Protein AF-A0A800EAI6-F1 (afdb_monomer_lite)

Secondary structure (DSSP, 8-state):
--------------SSHHHHHHHHHHHTTS--------S---HHHHHHHHHGGG--SHHHHHHHHHHTTEEEEEEEEEEETTEEEEEEEEEE-

Sequence (93 aa):
MAITPDMDMKAEISDGEEGVLMRQKIKEKGLKISFDFGTQVPKEMKKLIVEARTLHSMTDAVNVLTKQGWEFSGSDIQTDENVTYYYYYMQRK

Foldseek 3Di:
DDDDDDPPPPPPQDPDPVSVVVVVVVVVPADQFADDPPDDQPPVCVVVRVVSRVDRDVVVNQVVVVVVQKDWDDWDWDDDDDDIDIGTDIDHD

Radius of gyration: 20.77 Å; chains: 1; bounding box: 69×34×41 Å

Structure (mmCIF, N/CA/C/O backbone):
data_AF-A0A800EAI6-F1
#
_entry.id   AF-A0A800EAI6-F1
#
loop_
_atom_site.group_PDB
_atom_site.id
_atom_site.type_symbol
_atom_site.label_atom_id
_atom_site.label_alt_id
_atom_site.label_comp_id
_atom_site.label_asym_id
_atom_site.label_entity_id
_atom_site.label_seq_id
_atom_site.pdbx_PDB_ins_code
_atom_site.Cartn_x
_atom_site.Cartn_y
_atom_site.Cartn_z
_atom_site.occupancy
_atom_site.B_iso_or_equiv
_atom_site.auth_seq_id
_atom_site.auth_comp_id
_atom_site.auth_asym_id
_atom_site.auth_atom_id
_atom_site.pdbx_PDB_model_num
ATOM 1 N N . MET A 1 1 ? 55.144 1.553 -26.678 1.00 40.59 1 MET A N 1
ATOM 2 C CA . MET A 1 1 ? 53.691 1.287 -26.657 1.00 40.59 1 MET A CA 1
ATOM 3 C C . MET A 1 1 ? 53.166 1.755 -25.318 1.00 40.59 1 MET A C 1
ATOM 5 O O . MET A 1 1 ? 53.461 1.118 -24.318 1.00 40.59 1 MET A O 1
ATOM 9 N N . ALA A 1 2 ? 52.503 2.907 -25.289 1.00 38.66 2 ALA A N 1
ATOM 10 C CA . ALA A 1 2 ? 51.800 3.397 -24.111 1.00 38.66 2 ALA A CA 1
ATOM 11 C C . ALA A 1 2 ? 50.304 3.189 -24.361 1.00 38.66 2 ALA A C 1
ATOM 13 O O . ALA A 1 2 ? 49.807 3.563 -25.421 1.00 38.66 2 ALA A O 1
ATOM 14 N N . ILE A 1 3 ? 49.639 2.533 -23.417 1.00 53.06 3 ILE A N 1
ATOM 15 C CA . ILE A 1 3 ? 48.191 2.341 -23.381 1.00 53.06 3 ILE A CA 1
ATOM 16 C C . ILE A 1 3 ? 47.642 3.510 -22.555 1.00 53.06 3 ILE A C 1
ATOM 18 O O . ILE A 1 3 ? 48.077 3.706 -21.421 1.00 53.06 3 ILE A O 1
ATOM 22 N N . THR A 1 4 ? 46.738 4.302 -23.124 1.00 49.16 4 THR A N 1
ATOM 23 C CA . THR A 1 4 ? 46.001 5.391 -22.457 1.00 49.16 4 THR A CA 1
ATOM 24 C C . THR A 1 4 ? 44.545 5.377 -22.960 1.00 49.16 4 THR A C 1
ATOM 26 O O . THR A 1 4 ? 44.287 4.819 -24.027 1.00 49.16 4 THR A O 1
ATOM 29 N N . PRO A 1 5 ? 43.573 5.893 -22.188 1.00 48.03 5 PRO A N 1
ATOM 30 C CA . PRO A 1 5 ? 42.826 5.116 -21.200 1.00 48.03 5 PRO A CA 1
ATOM 31 C C . PRO A 1 5 ? 41.347 4.964 -21.596 1.00 48.03 5 PRO A C 1
ATOM 33 O O . PRO A 1 5 ? 40.843 5.694 -22.449 1.00 48.03 5 PRO A O 1
ATOM 36 N N . ASP A 1 6 ? 40.670 4.027 -20.929 1.00 46.09 6 ASP A N 1
ATOM 37 C CA . ASP A 1 6 ? 39.219 3.833 -20.959 1.00 46.09 6 ASP A CA 1
ATOM 38 C C . ASP A 1 6 ? 38.455 5.161 -20.878 1.00 46.09 6 ASP A C 1
ATOM 40 O O . ASP A 1 6 ? 38.667 5.983 -19.982 1.00 46.09 6 ASP A O 1
ATOM 44 N N . MET A 1 7 ? 37.544 5.352 -21.833 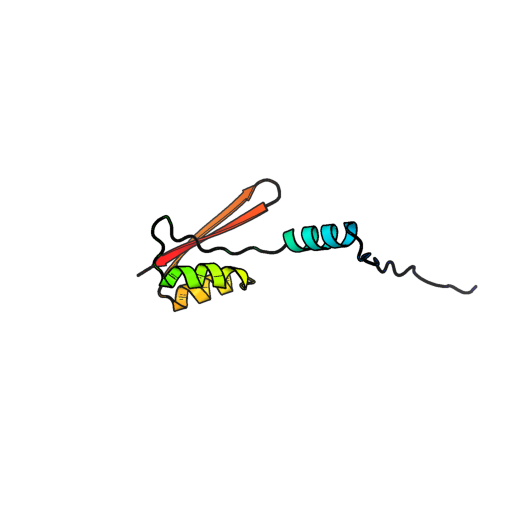1.00 44.78 7 MET A N 1
ATOM 45 C CA . MET A 1 7 ? 36.585 6.446 -21.818 1.00 44.78 7 MET A CA 1
ATOM 46 C C . MET A 1 7 ? 35.577 6.188 -20.696 1.00 44.78 7 MET A C 1
ATOM 48 O O . MET A 1 7 ? 34.593 5.473 -20.880 1.00 44.78 7 MET A O 1
ATOM 52 N N . ASP A 1 8 ? 35.826 6.793 -19.536 1.00 46.69 8 ASP A N 1
ATOM 53 C CA . ASP A 1 8 ? 34.830 7.006 -18.488 1.00 46.69 8 ASP A CA 1
ATOM 54 C C . ASP A 1 8 ? 33.645 7.778 -19.099 1.00 46.69 8 ASP A C 1
ATOM 56 O O . ASP A 1 8 ? 33.658 9.008 -19.198 1.00 46.69 8 ASP A O 1
ATOM 60 N N . MET A 1 9 ? 32.602 7.063 -19.534 1.00 46.06 9 MET A N 1
ATOM 61 C CA . MET A 1 9 ? 31.300 7.653 -19.853 1.00 46.06 9 MET A CA 1
ATOM 62 C C . MET A 1 9 ? 30.630 8.099 -18.551 1.00 46.06 9 MET A C 1
ATOM 64 O O . MET A 1 9 ? 29.659 7.507 -18.079 1.00 46.06 9 MET A O 1
ATOM 68 N N . LYS A 1 10 ? 31.139 9.176 -17.951 1.00 47.50 10 LYS A N 1
ATOM 69 C CA . LYS A 1 10 ? 30.349 9.966 -17.015 1.00 47.50 10 LYS A CA 1
ATOM 70 C C . LYS A 1 10 ? 29.284 10.675 -17.836 1.00 47.50 10 LYS A C 1
ATOM 72 O O . LYS A 1 10 ? 29.560 11.666 -18.500 1.00 47.50 10 LYS A O 1
ATOM 77 N N . ALA A 1 11 ? 28.075 10.122 -17.825 1.00 51.12 11 ALA A N 1
ATOM 78 C CA . ALA A 1 11 ? 26.900 10.803 -18.339 1.00 51.12 11 ALA A CA 1
ATOM 79 C C . ALA A 1 11 ? 26.700 12.092 -17.527 1.00 51.12 11 ALA A C 1
ATOM 81 O O . ALA A 1 11 ? 26.165 12.068 -16.417 1.00 51.12 11 ALA A O 1
ATOM 82 N N . GLU A 1 12 ? 27.185 13.213 -18.056 1.00 49.19 12 GLU A N 1
ATOM 83 C CA . GLU A 1 12 ? 26.872 14.541 -17.545 1.00 49.19 12 GLU A CA 1
ATOM 84 C C . GLU A 1 12 ? 25.388 14.805 -17.801 1.00 49.19 12 GLU A C 1
ATOM 86 O O . GLU A 1 12 ? 24.943 15.012 -18.930 1.00 49.19 12 GLU A O 1
ATOM 91 N N . ILE A 1 13 ? 24.590 14.744 -16.738 1.00 55.66 13 ILE A N 1
ATOM 92 C CA . ILE A 1 13 ? 23.179 15.107 -16.801 1.00 55.66 13 ILE A CA 1
ATOM 93 C C . ILE A 1 13 ? 23.127 16.636 -16.870 1.00 55.66 13 ILE A C 1
ATOM 95 O O . ILE A 1 13 ? 23.287 17.309 -15.856 1.00 55.66 13 ILE A O 1
ATOM 99 N N . SER A 1 14 ? 22.939 17.171 -18.078 1.00 57.91 14 SER A N 1
ATOM 100 C CA . SER A 1 14 ? 22.743 18.602 -18.341 1.00 57.91 14 SER A CA 1
ATOM 101 C C . SER A 1 14 ? 21.589 19.167 -17.507 1.00 57.91 14 SER A C 1
ATOM 103 O O . SER A 1 14 ? 20.516 18.576 -17.461 1.00 57.91 14 SER A O 1
ATOM 105 N N . ASP A 1 15 ? 21.765 20.334 -16.884 1.00 58.50 15 ASP A N 1
ATOM 106 C CA . ASP A 1 15 ? 20.721 21.003 -16.091 1.00 58.50 15 ASP A CA 1
ATOM 107 C C . ASP A 1 15 ? 19.639 21.720 -16.924 1.00 58.50 15 ASP A C 1
ATOM 109 O O . ASP A 1 15 ? 18.798 22.432 -16.374 1.00 58.50 15 ASP A O 1
ATOM 113 N N . GLY A 1 16 ? 19.618 21.502 -18.243 1.00 65.25 16 GLY A N 1
ATOM 114 C CA . GLY A 1 16 ? 18.549 21.965 -19.130 1.00 65.25 16 GLY A CA 1
ATOM 115 C C . GLY A 1 16 ? 17.217 21.223 -18.939 1.00 65.25 16 GLY A C 1
ATOM 116 O O . GLY A 1 16 ? 17.123 20.239 -18.200 1.00 65.25 16 GLY A O 1
ATOM 117 N N . GLU A 1 17 ? 16.173 21.669 -19.648 1.00 55.66 17 GLU A N 1
ATOM 118 C CA . GLU A 1 17 ? 14.828 21.057 -19.634 1.00 55.66 17 GLU A CA 1
ATOM 119 C C . GLU A 1 17 ? 14.871 19.535 -19.862 1.00 55.66 17 GLU A C 1
ATOM 121 O O . GLU A 1 17 ? 14.137 18.778 -19.227 1.00 55.66 17 GLU A O 1
ATOM 126 N N . GLU A 1 18 ? 15.803 19.072 -20.694 1.00 57.38 18 GLU A N 1
ATOM 127 C CA . GLU A 1 18 ? 16.018 17.660 -21.004 1.00 57.38 18 GLU A CA 1
ATOM 128 C C . GLU A 1 18 ? 16.536 16.851 -19.800 1.00 57.38 18 GLU A C 1
ATOM 130 O O . GLU A 1 18 ? 16.079 15.732 -19.559 1.00 57.38 18 GLU A O 1
ATOM 135 N N . GLY A 1 19 ? 17.411 17.424 -18.967 1.00 61.03 19 GLY A N 1
ATOM 136 C CA . GLY A 1 19 ? 17.850 16.787 -17.723 1.00 61.03 19 GLY A CA 1
ATOM 137 C C . GLY A 1 19 ? 16.809 16.848 -16.613 1.00 61.03 19 GLY A C 1
ATOM 138 O O . GLY A 1 19 ? 16.727 15.935 -15.791 1.00 61.03 19 GLY A O 1
ATOM 139 N N . VAL A 1 20 ? 15.953 17.875 -16.597 1.00 65.56 20 VAL A N 1
ATOM 140 C CA . VAL A 1 20 ? 14.771 17.914 -15.719 1.00 65.56 20 VAL A CA 1
ATOM 141 C C . VAL A 1 20 ? 13.781 16.809 -16.103 1.00 65.56 20 VAL A C 1
ATOM 143 O O . VAL A 1 20 ? 13.334 16.073 -15.221 1.00 65.56 20 VAL A O 1
ATOM 146 N N . LEU A 1 21 ? 13.516 16.623 -17.399 1.00 59.44 21 LEU A N 1
ATOM 147 C CA . LEU A 1 21 ? 12.665 15.551 -17.927 1.00 59.44 21 LEU A CA 1
ATOM 148 C C . LEU A 1 21 ? 13.265 14.161 -17.680 1.00 59.44 21 LEU A C 1
ATOM 150 O O . LEU A 1 21 ? 12.547 13.254 -17.267 1.00 59.44 21 LEU A O 1
ATOM 154 N N . MET A 1 22 ? 14.577 13.981 -17.863 1.00 56.62 22 MET A N 1
ATOM 155 C CA . MET A 1 22 ? 15.272 12.731 -17.524 1.00 56.62 22 MET A CA 1
ATOM 156 C C . MET A 1 22 ? 15.180 12.428 -16.025 1.00 56.62 22 MET A C 1
ATOM 158 O O . MET A 1 22 ? 14.846 11.308 -15.649 1.00 56.62 22 MET A O 1
ATOM 162 N N . ARG A 1 23 ? 15.392 13.418 -15.146 1.00 59.44 23 ARG A N 1
ATOM 163 C CA . ARG A 1 23 ? 15.224 13.252 -13.690 1.00 59.44 23 ARG A CA 1
ATOM 164 C C . ARG A 1 23 ? 13.775 12.953 -13.297 1.00 59.44 23 ARG A C 1
ATOM 166 O O . ARG A 1 23 ? 13.559 12.166 -12.378 1.00 59.44 23 ARG A O 1
ATOM 173 N N . GLN A 1 24 ? 12.788 13.533 -13.982 1.00 56.88 24 GLN A N 1
ATOM 174 C CA . GLN A 1 24 ? 11.370 13.194 -13.800 1.00 56.88 24 GLN A CA 1
ATOM 175 C C . GLN A 1 24 ? 11.065 11.759 -14.248 1.00 56.88 24 GLN A C 1
ATOM 177 O O . GLN A 1 24 ? 10.484 11.004 -13.475 1.00 56.88 24 GLN A O 1
ATOM 182 N N . LYS A 1 25 ? 11.547 11.338 -15.422 1.00 52.59 25 LYS A N 1
ATOM 183 C CA . LYS A 1 25 ? 11.393 9.961 -15.924 1.00 52.59 25 LYS A CA 1
ATOM 184 C C . LYS A 1 25 ? 12.122 8.925 -15.060 1.00 52.59 25 LYS A C 1
ATOM 186 O O . LYS A 1 25 ? 11.640 7.811 -14.888 1.00 52.59 25 LYS A O 1
ATOM 191 N N . ILE A 1 26 ? 13.272 9.277 -14.483 1.00 52.34 26 ILE A N 1
ATOM 192 C CA . ILE A 1 26 ? 13.987 8.430 -13.513 1.00 52.34 26 ILE A CA 1
ATOM 193 C C . ILE A 1 26 ? 13.214 8.366 -12.185 1.00 52.34 26 ILE A C 1
ATOM 195 O O . ILE A 1 26 ? 13.124 7.291 -11.596 1.00 52.34 26 ILE A O 1
ATOM 199 N N . LYS A 1 27 ? 12.591 9.470 -11.740 1.00 51.75 27 LYS A N 1
ATOM 200 C CA . LYS A 1 27 ? 11.673 9.471 -10.584 1.00 51.75 27 LYS A CA 1
ATOM 201 C C . LYS A 1 27 ? 10.448 8.574 -10.797 1.00 51.75 27 LYS A C 1
ATOM 203 O O . LYS A 1 27 ? 9.967 7.994 -9.829 1.00 51.75 27 LYS A O 1
ATOM 208 N N . GLU A 1 28 ? 9.963 8.435 -12.030 1.00 53.47 28 GLU A N 1
ATOM 209 C CA . GLU A 1 28 ? 8.800 7.597 -12.364 1.00 53.47 28 GLU A CA 1
ATOM 210 C C . GLU A 1 28 ? 9.077 6.084 -12.325 1.00 53.47 28 GLU A C 1
ATOM 212 O O . GLU A 1 28 ? 8.131 5.305 -12.276 1.00 53.47 28 GLU A O 1
ATOM 217 N N . LYS A 1 29 ? 10.343 5.642 -12.260 1.00 59.25 29 LYS A N 1
ATOM 218 C CA . LYS A 1 29 ? 10.700 4.215 -12.102 1.00 59.25 29 LYS A CA 1
ATOM 219 C C . LYS A 1 29 ? 10.728 3.725 -10.645 1.00 59.25 29 LYS A C 1
ATOM 221 O O . LYS A 1 29 ? 11.169 2.608 -10.383 1.00 59.25 29 LYS A O 1
ATOM 226 N N . GLY A 1 30 ? 10.312 4.555 -9.688 1.00 73.94 30 GLY A N 1
ATOM 227 C CA . GLY A 1 30 ? 10.304 4.213 -8.265 1.00 73.94 30 GLY A CA 1
ATOM 228 C C . GLY A 1 30 ? 9.049 3.454 -7.826 1.00 73.94 30 GLY A C 1
ATOM 229 O O . GLY A 1 30 ? 7.959 3.678 -8.348 1.00 73.94 30 GLY A O 1
ATOM 230 N N . LEU A 1 31 ? 9.190 2.592 -6.814 1.00 85.12 31 LEU A N 1
ATOM 231 C CA . LEU A 1 31 ? 8.052 1.999 -6.110 1.00 85.12 31 LEU A CA 1
ATOM 232 C C . LEU A 1 31 ? 7.157 3.114 -5.551 1.00 85.12 31 LEU A C 1
ATOM 234 O O . LEU A 1 31 ? 7.617 3.961 -4.784 1.00 85.12 31 LEU A O 1
ATOM 238 N N . LYS A 1 32 ? 5.871 3.090 -5.906 1.00 91.69 32 LYS A N 1
ATOM 239 C CA . LYS A 1 32 ? 4.853 3.988 -5.357 1.00 91.69 32 LYS A CA 1
ATOM 240 C C . LYS A 1 32 ? 3.892 3.189 -4.490 1.00 91.69 32 LYS A C 1
ATOM 242 O O . LYS A 1 32 ? 3.273 2.244 -4.964 1.00 91.69 32 LYS A O 1
ATOM 247 N N . ILE A 1 33 ? 3.745 3.610 -3.239 1.00 94.25 33 ILE A N 1
ATOM 248 C CA . ILE A 1 33 ? 2.838 2.990 -2.273 1.00 94.25 33 ILE A CA 1
ATOM 249 C C . ILE A 1 33 ? 1.671 3.942 -2.011 1.00 94.25 33 ILE A C 1
ATOM 251 O O . ILE A 1 33 ? 1.846 5.155 -1.869 1.00 94.25 33 ILE A O 1
ATOM 255 N N . SER A 1 34 ? 0.466 3.387 -1.949 1.00 94.62 34 SER A N 1
ATOM 256 C CA . SER A 1 34 ? -0.751 4.103 -1.573 1.00 94.62 34 SER A CA 1
ATOM 257 C C . SER A 1 34 ? -1.643 3.212 -0.726 1.00 94.62 34 SER A C 1
ATOM 259 O O . SER A 1 34 ? -1.739 2.015 -0.984 1.00 94.62 34 SER A O 1
ATOM 261 N N . PHE A 1 35 ? -2.332 3.811 0.241 1.00 94.12 35 PHE A N 1
ATOM 262 C CA . PHE A 1 35 ? -3.393 3.142 0.985 1.00 94.12 35 PHE A CA 1
ATOM 263 C C . PHE A 1 35 ? -4.750 3.502 0.396 1.00 94.12 35 PHE A C 1
ATOM 265 O O . PHE A 1 35 ? -5.047 4.685 0.209 1.00 94.12 35 PHE A O 1
ATOM 272 N N . ASP A 1 36 ? -5.561 2.481 0.144 1.00 91.69 36 ASP A N 1
ATOM 273 C CA . ASP A 1 36 ? -6.957 2.622 -0.244 1.00 91.69 36 ASP A CA 1
ATOM 274 C C . ASP A 1 36 ? -7.846 2.159 0.917 1.00 91.69 36 ASP A C 1
ATOM 276 O O . ASP A 1 36 ? -7.739 1.028 1.386 1.00 91.69 36 ASP A O 1
ATOM 280 N N . PHE A 1 37 ? -8.698 3.063 1.402 1.00 89.81 37 PHE A N 1
ATOM 281 C CA . PHE A 1 37 ? -9.659 2.809 2.480 1.00 89.81 37 PHE A CA 1
ATOM 282 C C . PHE A 1 37 ? -11.113 2.888 1.978 1.00 89.81 37 PHE A C 1
ATOM 284 O O . PHE A 1 37 ? -12.044 2.963 2.780 1.00 89.81 37 PHE A O 1
ATOM 291 N N . GLY A 1 38 ? -11.324 2.914 0.659 1.00 85.69 38 GLY A N 1
ATOM 292 C CA . GLY A 1 38 ? -12.633 3.091 0.045 1.00 85.69 38 GLY A CA 1
ATOM 293 C C . GLY A 1 38 ? -13.199 4.509 0.196 1.00 85.69 38 GLY A C 1
ATOM 294 O O . GLY A 1 38 ? -12.490 5.492 0.415 1.00 85.69 38 GLY A O 1
ATOM 295 N N . THR A 1 39 ? -14.520 4.632 0.053 1.00 80.81 39 THR A N 1
ATOM 296 C CA . THR A 1 39 ? -15.214 5.927 -0.075 1.00 80.81 39 THR A CA 1
ATOM 297 C C . THR A 1 39 ? -15.363 6.701 1.233 1.00 80.81 39 THR A C 1
ATOM 299 O O . THR A 1 39 ? -15.553 7.917 1.207 1.00 80.81 39 THR A O 1
ATOM 302 N N . GLN A 1 40 ? -15.292 6.034 2.385 1.00 77.00 40 GLN A N 1
ATOM 303 C CA . GLN A 1 40 ? -15.388 6.679 3.693 1.00 77.00 40 GLN A CA 1
ATOM 304 C C . GLN A 1 40 ? -14.044 6.583 4.401 1.00 77.00 40 GLN A C 1
ATOM 306 O O . GLN A 1 40 ? -13.743 5.585 5.041 1.00 77.00 40 GLN A O 1
ATOM 311 N N . VAL A 1 41 ? -13.243 7.646 4.288 1.00 77.81 41 VAL A N 1
ATOM 312 C CA . VAL A 1 41 ? -11.925 7.733 4.925 1.00 77.81 41 VAL A CA 1
ATOM 313 C C . VAL A 1 41 ? -12.030 8.565 6.209 1.00 77.81 41 VAL A C 1
ATOM 315 O O . VAL A 1 41 ? -12.157 9.797 6.130 1.00 77.81 41 VAL A O 1
ATOM 318 N N . PRO A 1 42 ? -11.953 7.944 7.402 1.00 79.81 42 PRO A N 1
ATOM 319 C CA . PRO A 1 42 ? -11.874 8.665 8.666 1.00 79.81 42 PRO A CA 1
ATOM 320 C C . PRO A 1 42 ? -10.716 9.672 8.672 1.00 79.81 42 PRO A C 1
ATOM 322 O O . PRO A 1 42 ? -9.677 9.454 8.047 1.00 79.81 42 PRO A O 1
ATOM 325 N N . LYS A 1 43 ? -10.852 10.783 9.411 1.00 83.12 43 LYS A N 1
ATOM 326 C CA . LYS A 1 43 ? -9.801 11.824 9.485 1.00 83.12 43 LYS A CA 1
ATOM 327 C C . LYS A 1 43 ? -8.437 11.265 9.911 1.00 83.12 43 LYS A C 1
ATOM 329 O O . LYS A 1 43 ? -7.415 11.732 9.419 1.00 83.12 43 LYS A O 1
ATOM 334 N N . GLU A 1 44 ? -8.433 10.270 10.792 1.00 81.56 44 GLU A N 1
ATOM 335 C CA . GLU A 1 44 ? -7.248 9.520 11.228 1.00 81.56 44 GLU A CA 1
ATOM 336 C C . GLU A 1 44 ? -6.512 8.837 10.064 1.00 81.56 44 GLU A C 1
ATOM 338 O O . GLU A 1 44 ? -5.292 8.947 9.963 1.00 81.56 44 GLU A O 1
ATOM 343 N N . MET A 1 45 ? -7.246 8.244 9.120 1.00 85.50 45 MET A N 1
ATOM 344 C CA . MET A 1 45 ? -6.678 7.522 7.978 1.00 85.50 45 MET A CA 1
ATOM 345 C C . MET A 1 45 ? -6.094 8.466 6.917 1.00 85.50 45 MET A C 1
ATOM 347 O O . MET A 1 45 ? -5.184 8.089 6.181 1.00 85.50 45 MET A O 1
ATOM 351 N N . LYS A 1 46 ? -6.530 9.735 6.875 1.00 88.50 46 LYS A N 1
ATOM 352 C CA . LYS A 1 46 ? -5.943 10.736 5.964 1.00 88.50 46 LYS A CA 1
ATOM 353 C C . LYS A 1 46 ? -4.452 10.960 6.220 1.00 88.50 46 LYS A C 1
ATOM 355 O O . LYS A 1 46 ? -3.722 11.245 5.276 1.00 88.50 46 LYS A O 1
ATOM 360 N N . LYS A 1 47 ? -3.996 10.827 7.472 1.00 90.75 47 LYS A N 1
ATOM 361 C CA . LYS A 1 47 ? -2.569 10.944 7.809 1.00 90.75 47 LYS A CA 1
ATOM 362 C C . LYS A 1 47 ? -1.760 9.803 7.194 1.00 90.75 47 LYS A C 1
ATOM 364 O O . LYS A 1 47 ? -0.714 10.066 6.612 1.00 90.75 47 LYS A O 1
ATOM 369 N N . LEU A 1 48 ? -2.298 8.584 7.224 1.00 91.62 48 LEU A N 1
ATOM 370 C CA . LEU A 1 48 ? -1.661 7.406 6.632 1.00 91.62 48 LEU A CA 1
ATOM 371 C C . LEU A 1 48 ? -1.528 7.541 5.112 1.00 91.62 48 LEU A C 1
ATOM 373 O O . LEU A 1 48 ? -0.495 7.190 4.556 1.00 91.62 48 LEU A O 1
ATOM 377 N N . ILE A 1 49 ? -2.528 8.116 4.432 1.00 91.06 49 ILE A N 1
ATOM 378 C CA . ILE A 1 49 ? -2.451 8.382 2.982 1.00 91.06 49 ILE A CA 1
ATOM 379 C C . ILE A 1 49 ? -1.274 9.312 2.645 1.00 91.06 49 ILE A C 1
ATOM 381 O O . ILE A 1 49 ? -0.621 9.147 1.615 1.00 91.06 49 ILE A O 1
ATOM 385 N N . VAL A 1 50 ? -1.000 10.302 3.498 1.00 91.12 50 VAL A N 1
ATOM 386 C CA . VAL A 1 50 ? 0.147 11.202 3.315 1.00 91.12 50 VAL A CA 1
ATOM 387 C C . VAL A 1 50 ? 1.458 10.477 3.623 1.00 91.12 50 VAL A C 1
A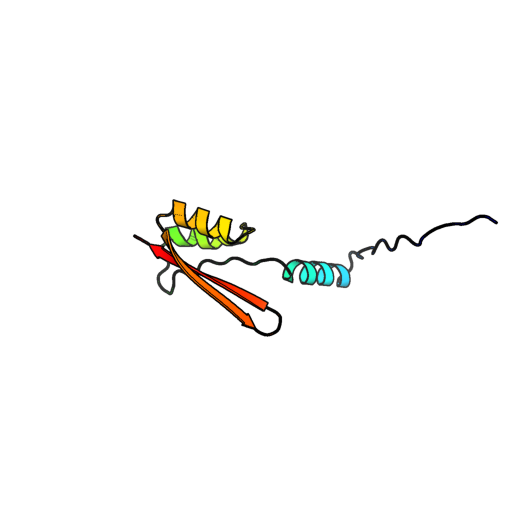TOM 389 O O . VAL A 1 50 ? 2.402 10.594 2.843 1.00 91.12 50 VAL A O 1
ATOM 392 N N . GLU A 1 51 ? 1.498 9.700 4.707 1.00 92.19 51 GLU A N 1
ATOM 393 C CA . GLU A 1 51 ? 2.658 8.901 5.132 1.00 92.19 51 GLU A CA 1
ATOM 394 C C . GLU A 1 51 ? 3.060 7.839 4.099 1.00 92.19 51 GLU A C 1
ATOM 396 O O . GLU A 1 51 ? 4.245 7.588 3.910 1.00 92.19 51 GLU A O 1
ATOM 401 N N . ALA A 1 52 ? 2.112 7.286 3.336 1.00 92.25 52 ALA A N 1
ATOM 402 C CA . ALA A 1 52 ? 2.394 6.301 2.287 1.00 92.25 52 ALA A CA 1
ATOM 403 C C . ALA A 1 52 ? 3.452 6.774 1.269 1.00 92.25 52 ALA A C 1
ATOM 405 O O . ALA A 1 52 ? 4.208 5.968 0.730 1.00 92.25 52 ALA A O 1
ATOM 406 N N . ARG A 1 53 ? 3.553 8.092 1.041 1.00 90.06 53 ARG A N 1
ATOM 407 C CA . ARG A 1 53 ? 4.507 8.700 0.097 1.00 90.06 53 ARG A CA 1
ATOM 408 C C . ARG A 1 53 ? 5.965 8.606 0.546 1.00 90.06 53 ARG A C 1
ATOM 410 O O . ARG A 1 53 ? 6.848 8.826 -0.276 1.00 90.06 53 ARG A O 1
ATOM 417 N N . THR A 1 54 ? 6.216 8.341 1.827 1.00 91.44 54 THR A N 1
ATOM 418 C CA . THR A 1 54 ? 7.567 8.219 2.393 1.00 91.44 54 THR A CA 1
ATOM 419 C C . THR A 1 54 ? 7.993 6.768 2.588 1.00 91.44 54 THR A C 1
ATOM 421 O O . THR A 1 54 ? 9.060 6.520 3.138 1.00 91.44 54 THR A O 1
ATOM 424 N N . LEU A 1 55 ? 7.160 5.805 2.192 1.00 93.00 55 LEU A N 1
ATOM 425 C CA . LEU A 1 55 ? 7.448 4.384 2.352 1.00 93.00 55 LEU A CA 1
ATOM 426 C C . LEU A 1 55 ? 8.247 3.855 1.161 1.00 93.00 55 LEU A C 1
ATOM 428 O O . LEU A 1 55 ? 8.053 4.286 0.024 1.00 93.00 55 LEU A O 1
ATOM 432 N N . HIS A 1 56 ? 9.130 2.895 1.432 1.00 90.25 56 HIS A N 1
ATOM 433 C CA . HIS A 1 56 ? 10.067 2.361 0.441 1.00 90.25 56 HIS A CA 1
ATOM 434 C C . HIS A 1 56 ? 9.894 0.861 0.182 1.00 90.25 56 HIS A C 1
ATOM 436 O O . HIS A 1 56 ? 10.540 0.321 -0.714 1.00 90.25 56 HIS A O 1
ATOM 442 N N . SER A 1 57 ? 9.013 0.185 0.923 1.00 91.44 57 SER A N 1
ATOM 443 C CA . SER A 1 57 ? 8.692 -1.227 0.721 1.00 91.44 57 SER A CA 1
ATOM 444 C C . SER A 1 57 ? 7.265 -1.569 1.163 1.00 91.44 57 SER A C 1
ATOM 446 O O . SER A 1 57 ? 6.682 -0.898 2.018 1.00 91.44 57 SER A O 1
ATOM 448 N N . MET A 1 58 ? 6.707 -2.657 0.620 1.00 92.38 58 MET A N 1
ATOM 449 C CA . MET A 1 58 ? 5.407 -3.179 1.071 1.00 92.38 58 MET A CA 1
ATOM 450 C C . MET A 1 58 ? 5.449 -3.629 2.537 1.00 92.38 58 MET A C 1
ATOM 452 O O . MET A 1 58 ? 4.464 -3.479 3.254 1.00 92.38 58 MET A O 1
ATOM 456 N N . THR A 1 59 ? 6.598 -4.110 3.016 1.00 93.69 59 THR A N 1
ATOM 457 C CA . THR A 1 59 ? 6.793 -4.464 4.427 1.00 93.69 59 THR A CA 1
ATOM 458 C C . THR A 1 59 ? 6.651 -3.247 5.340 1.00 93.69 59 THR A C 1
ATOM 460 O O . THR A 1 59 ? 5.988 -3.339 6.372 1.00 93.69 59 THR A O 1
ATOM 463 N N . ASP A 1 60 ? 7.201 -2.089 4.955 1.00 94.50 60 ASP A N 1
ATOM 464 C CA . ASP A 1 60 ? 7.022 -0.844 5.718 1.00 94.50 60 ASP A CA 1
ATOM 465 C C . ASP A 1 60 ? 5.543 -0.460 5.796 1.00 94.50 60 ASP A C 1
ATOM 467 O O . ASP A 1 60 ? 5.038 -0.118 6.865 1.00 94.50 60 ASP A O 1
ATOM 471 N N . ALA A 1 61 ? 4.835 -0.589 4.674 1.00 95.25 61 ALA A N 1
ATOM 472 C CA . ALA A 1 61 ? 3.409 -0.311 4.572 1.00 95.25 61 ALA A CA 1
ATOM 473 C C . ALA A 1 61 ? 2.573 -1.207 5.500 1.00 95.25 61 ALA A C 1
ATOM 475 O O . ALA A 1 61 ? 1.755 -0.706 6.276 1.00 95.25 61 ALA A O 1
ATOM 476 N N . VAL A 1 62 ? 2.834 -2.518 5.496 1.00 95.38 62 VAL A N 1
ATOM 477 C CA . VAL A 1 62 ? 2.186 -3.480 6.402 1.00 95.38 62 VAL A CA 1
ATOM 478 C C . VAL A 1 62 ? 2.499 -3.158 7.860 1.00 95.38 62 VAL A C 1
ATOM 480 O O . VAL A 1 62 ? 1.592 -3.148 8.692 1.00 95.38 62 VAL A O 1
ATOM 483 N N . ASN A 1 63 ? 3.754 -2.846 8.185 1.00 95.56 63 ASN A N 1
ATOM 484 C CA . ASN A 1 63 ? 4.165 -2.515 9.549 1.00 95.56 63 ASN A CA 1
ATOM 485 C C . ASN A 1 63 ? 3.471 -1.250 10.073 1.00 95.56 63 ASN A C 1
ATOM 487 O O . ASN A 1 63 ? 3.040 -1.218 11.228 1.00 95.56 63 ASN A O 1
ATOM 491 N N . VAL A 1 64 ? 3.345 -0.214 9.238 1.00 95.19 64 VAL A N 1
ATOM 492 C CA . VAL A 1 64 ? 2.616 1.018 9.575 1.00 95.19 64 VAL A CA 1
ATOM 493 C C . VAL A 1 64 ? 1.146 0.709 9.851 1.00 95.19 64 VAL A C 1
ATOM 495 O O . VAL A 1 64 ? 0.634 1.091 10.902 1.00 95.19 64 VAL A O 1
ATOM 498 N N . LEU A 1 65 ? 0.478 -0.030 8.963 1.00 94.19 65 LEU A N 1
ATOM 499 C 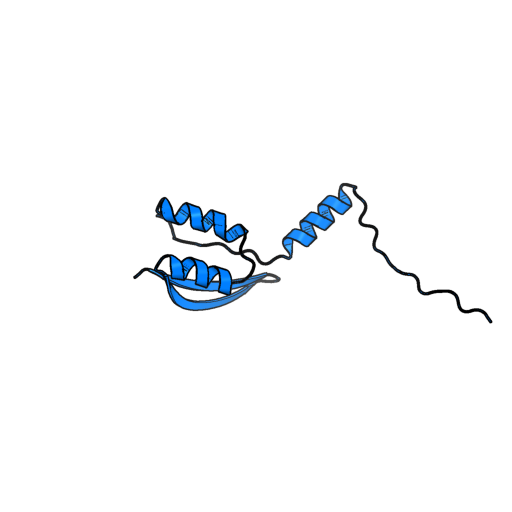CA . LEU A 1 65 ? -0.935 -0.383 9.125 1.00 94.19 65 LEU A CA 1
ATOM 500 C C . LEU A 1 65 ? -1.179 -1.295 10.338 1.00 94.19 65 LEU A C 1
ATOM 502 O O . LEU A 1 65 ? -2.144 -1.091 11.075 1.00 94.19 65 LEU A O 1
ATOM 506 N N . THR A 1 66 ? -0.270 -2.231 10.614 1.00 94.94 66 THR A N 1
ATOM 507 C CA . THR A 1 66 ? -0.359 -3.134 11.774 1.00 94.94 66 THR A CA 1
ATOM 508 C C . THR A 1 66 ? -0.338 -2.366 13.093 1.00 94.94 66 THR A C 1
ATOM 510 O O . THR A 1 66 ? -1.150 -2.621 13.980 1.00 94.94 66 THR A O 1
ATOM 513 N N . LYS A 1 67 ? 0.513 -1.336 13.207 1.00 93.62 67 LYS A N 1
ATOM 514 C CA . LYS A 1 67 ? 0.531 -0.436 14.377 1.00 93.62 67 LYS A CA 1
ATOM 515 C C . LYS A 1 67 ? -0.779 0.340 14.562 1.00 93.62 67 LYS A C 1
ATOM 517 O O . LYS A 1 67 ? -1.037 0.831 15.655 1.00 93.62 67 LYS A O 1
ATOM 522 N N . GLN A 1 68 ? -1.592 0.453 13.512 1.00 91.06 68 GLN A N 1
ATOM 523 C CA . GLN A 1 68 ? -2.895 1.125 13.510 1.00 91.06 68 GLN A CA 1
ATOM 524 C C . GLN A 1 68 ? -4.077 0.145 13.651 1.00 91.06 68 GLN A C 1
ATOM 526 O O . GLN A 1 68 ? -5.229 0.544 13.472 1.00 91.06 68 GLN A O 1
ATOM 531 N N . GLY A 1 69 ? -3.810 -1.125 13.982 1.00 93.12 69 GLY A N 1
ATOM 532 C CA . GLY A 1 69 ? -4.839 -2.137 14.243 1.00 93.12 69 GLY A CA 1
ATOM 533 C C . GLY A 1 69 ? -5.386 -2.837 12.997 1.00 93.12 69 GLY A C 1
ATOM 534 O O . GLY A 1 69 ? -6.459 -3.438 13.060 1.00 93.12 69 GLY A O 1
ATOM 535 N N . TRP A 1 70 ? -4.679 -2.752 11.870 1.00 94.06 70 TRP A N 1
ATOM 536 C CA . TRP A 1 70 ? -4.991 -3.532 10.676 1.00 94.06 70 TRP A CA 1
ATOM 537 C C . TRP A 1 70 ? -4.220 -4.850 10.668 1.00 94.06 70 TRP A C 1
ATOM 539 O O . TRP A 1 70 ? -3.085 -4.924 11.123 1.00 94.06 70 TRP A O 1
ATOM 549 N N . GLU A 1 71 ? -4.810 -5.881 10.088 1.00 95.94 71 GLU A N 1
ATOM 550 C CA . GLU A 1 71 ? -4.224 -7.208 9.962 1.00 95.94 71 GLU A CA 1
ATOM 551 C C . GLU A 1 71 ? -4.192 -7.632 8.504 1.00 95.94 71 GLU A C 1
ATOM 553 O O . GLU A 1 71 ? -5.132 -7.380 7.752 1.00 95.94 71 GLU A O 1
ATOM 558 N N . PHE A 1 72 ? -3.108 -8.288 8.107 1.00 95.38 72 PHE A N 1
ATOM 559 C CA . PHE A 1 72 ? -2.969 -8.823 6.761 1.00 95.38 72 PHE A CA 1
ATOM 560 C C . PHE A 1 72 ? -3.978 -9.949 6.520 1.00 95.38 72 PHE A C 1
ATOM 562 O O . PHE A 1 72 ? -4.046 -10.899 7.300 1.00 95.38 72 PHE A O 1
ATOM 569 N N . SER A 1 73 ? -4.751 -9.840 5.439 1.00 95.94 73 SER A N 1
ATOM 570 C CA . SER A 1 73 ? -5.757 -10.832 5.045 1.00 95.94 73 SER A CA 1
ATOM 571 C C . SER A 1 73 ? -5.393 -11.587 3.768 1.00 95.94 73 SER A C 1
ATOM 573 O O . SER A 1 73 ? -5.867 -12.704 3.570 1.00 95.94 73 SER A O 1
ATOM 575 N N . GLY A 1 74 ? -4.534 -11.025 2.917 1.00 96.38 74 GLY A N 1
ATOM 576 C CA . GLY A 1 74 ? -4.081 -11.685 1.698 1.00 96.38 74 GLY A CA 1
ATOM 577 C C . GLY A 1 74 ? -3.375 -10.736 0.741 1.00 96.38 74 GLY A C 1
ATOM 578 O O . GLY A 1 74 ? -3.236 -9.544 1.006 1.00 96.38 74 GLY A O 1
ATOM 579 N N . SER A 1 75 ? -2.938 -11.264 -0.395 1.00 96.62 75 SER A N 1
ATOM 580 C CA . SER A 1 75 ? -2.236 -10.483 -1.409 1.00 96.62 75 S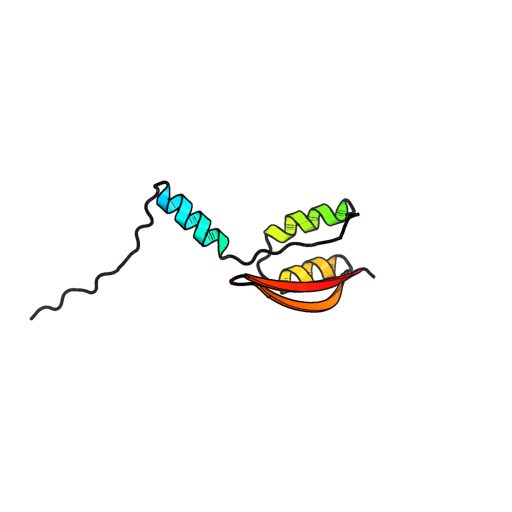ER A CA 1
ATOM 581 C C . SER A 1 75 ? -2.524 -10.991 -2.809 1.00 96.62 75 SER A C 1
ATOM 583 O O . SER A 1 75 ? -2.780 -12.181 -2.985 1.00 96.62 75 SER A O 1
ATOM 585 N N . ASP A 1 76 ? -2.396 -10.101 -3.785 1.00 96.75 76 ASP A N 1
ATOM 586 C CA . ASP A 1 76 ? -2.439 -10.434 -5.204 1.00 96.75 76 ASP A CA 1
ATOM 587 C C . ASP A 1 76 ? -1.380 -9.638 -5.978 1.00 96.75 76 ASP A C 1
ATOM 589 O O . ASP A 1 76 ? -0.893 -8.600 -5.513 1.00 96.75 76 ASP A O 1
ATOM 593 N N . ILE A 1 77 ? -0.996 -10.140 -7.148 1.00 95.75 77 ILE A N 1
ATOM 594 C CA . ILE A 1 77 ? -0.032 -9.498 -8.039 1.00 95.75 77 ILE A CA 1
ATOM 595 C C . ILE A 1 77 ? -0.637 -9.440 -9.433 1.00 95.75 77 ILE A C 1
ATOM 597 O O . ILE A 1 77 ? -0.894 -10.467 -10.057 1.00 95.75 77 ILE A O 1
ATOM 601 N N . GLN A 1 78 ? -0.795 -8.223 -9.941 1.00 95.94 78 GLN A N 1
ATOM 602 C CA . GLN A 1 78 ? -1.255 -7.981 -11.298 1.00 95.94 78 GLN A CA 1
ATOM 603 C C . GLN A 1 78 ? -0.147 -7.298 -12.089 1.00 95.94 78 GLN A C 1
ATOM 605 O O . GLN A 1 78 ? 0.402 -6.288 -11.657 1.00 95.94 78 GLN A O 1
ATOM 610 N N . THR A 1 79 ? 0.163 -7.819 -13.269 1.00 93.62 79 THR A N 1
ATOM 611 C CA . THR A 1 79 ? 1.079 -7.166 -14.206 1.00 93.62 79 THR A CA 1
ATOM 612 C C . THR A 1 79 ? 0.286 -6.692 -15.411 1.00 93.62 79 THR A C 1
ATOM 614 O O . THR A 1 79 ? -0.425 -7.487 -16.023 1.00 93.62 79 THR A O 1
ATOM 617 N N . ASP A 1 80 ? 0.410 -5.408 -15.734 1.00 91.00 80 ASP A N 1
ATOM 618 C CA . ASP A 1 80 ? -0.168 -4.803 -16.930 1.00 91.00 80 ASP A CA 1
ATOM 619 C C . ASP A 1 80 ? 0.922 -4.067 -17.709 1.00 91.00 80 ASP A C 1
ATOM 621 O O . ASP A 1 80 ? 1.587 -3.182 -17.168 1.00 91.00 80 ASP A O 1
ATOM 625 N N . GLU A 1 81 ? 1.126 -4.476 -18.960 1.00 87.81 81 GLU A N 1
ATOM 626 C CA . GLU A 1 81 ? 2.198 -4.035 -19.857 1.00 87.81 81 GLU A CA 1
ATOM 627 C C . GLU A 1 81 ? 3.582 -3.961 -19.176 1.00 87.81 81 GLU A C 1
ATOM 629 O O . GLU A 1 81 ? 4.328 -4.938 -19.159 1.00 87.81 81 GLU A O 1
ATOM 634 N N . ASN A 1 82 ? 3.920 -2.799 -18.608 1.00 86.12 82 ASN A N 1
ATOM 635 C CA . ASN A 1 82 ? 5.208 -2.480 -17.989 1.00 86.12 82 ASN A CA 1
ATOM 636 C C . ASN A 1 82 ? 5.107 -2.125 -16.493 1.00 86.12 82 ASN A C 1
ATOM 638 O O . ASN A 1 82 ? 6.091 -1.673 -15.902 1.00 86.12 82 ASN A O 1
ATOM 642 N N . VAL A 1 83 ? 3.935 -2.289 -15.877 1.00 87.56 83 VAL A N 1
ATOM 643 C CA . VAL A 1 83 ? 3.679 -1.969 -14.470 1.00 87.56 83 VAL A CA 1
ATOM 644 C C . VAL A 1 83 ? 3.235 -3.227 -13.731 1.00 87.56 83 VAL A C 1
ATOM 646 O O . VAL A 1 83 ? 2.291 -3.904 -14.130 1.00 87.56 83 VAL A O 1
ATOM 649 N N . THR A 1 84 ? 3.899 -3.522 -12.614 1.00 91.44 84 THR A N 1
ATOM 650 C CA . THR A 1 84 ? 3.472 -4.575 -11.687 1.00 91.44 84 THR A CA 1
ATOM 651 C C . THR A 1 84 ? 2.852 -3.942 -10.452 1.00 91.44 84 THR A C 1
ATOM 653 O O . THR A 1 84 ? 3.505 -3.189 -9.726 1.00 91.44 84 THR A O 1
ATOM 656 N N . TYR A 1 85 ? 1.593 -4.274 -10.207 1.00 93.25 85 TYR A N 1
ATOM 657 C CA . TYR A 1 85 ? 0.826 -3.889 -9.037 1.00 93.25 85 TYR A CA 1
ATOM 658 C C . TYR A 1 85 ? 0.901 -5.000 -7.993 1.00 93.25 85 TYR A C 1
ATOM 660 O O . TYR A 1 85 ? 0.567 -6.151 -8.268 1.00 93.25 85 TYR A O 1
ATOM 668 N N . TYR A 1 86 ? 1.322 -4.639 -6.784 1.00 94.50 86 TYR A N 1
ATOM 669 C CA . TYR A 1 86 ? 1.317 -5.525 -5.624 1.00 94.50 86 TYR A CA 1
ATOM 670 C C . TYR A 1 86 ? 0.179 -5.098 -4.699 1.00 94.50 86 TYR A C 1
ATOM 672 O O . T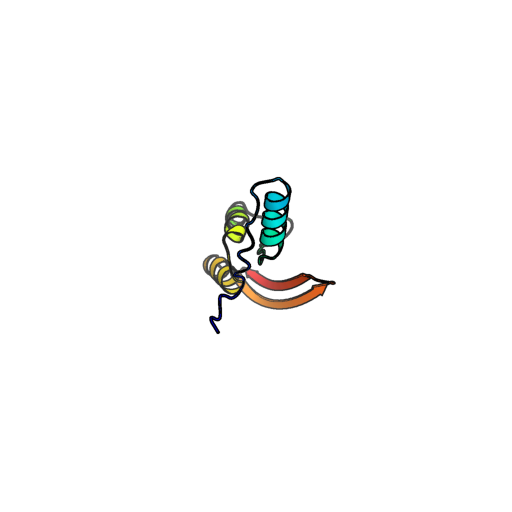YR A 1 86 ? 0.249 -4.039 -4.072 1.00 94.50 86 TYR A O 1
ATOM 680 N N . TYR A 1 87 ? -0.868 -5.913 -4.612 1.00 95.94 87 TYR A N 1
ATOM 681 C CA . TYR A 1 87 ? -2.020 -5.662 -3.754 1.00 95.94 87 TYR A CA 1
ATOM 682 C C . TYR A 1 87 ? -1.861 -6.407 -2.440 1.00 95.94 87 TYR A C 1
ATOM 684 O O . TYR A 1 87 ? -1.653 -7.617 -2.425 1.00 95.94 87 TYR A O 1
ATOM 692 N N . TYR A 1 88 ? -1.932 -5.680 -1.327 1.00 96.50 88 TYR A N 1
ATOM 693 C CA . TYR A 1 88 ? -1.918 -6.248 0.019 1.00 96.50 88 TYR A CA 1
ATOM 694 C C . TYR A 1 88 ? -3.243 -5.884 0.671 1.00 96.50 88 TYR A C 1
ATOM 696 O O . TYR A 1 88 ? -3.512 -4.716 0.956 1.00 96.50 88 TYR A O 1
ATOM 704 N N . TYR A 1 89 ? -4.078 -6.891 0.874 1.00 96.12 89 TYR A N 1
ATOM 705 C CA . TYR A 1 89 ? -5.367 -6.740 1.516 1.00 96.12 89 TYR A CA 1
ATOM 706 C C . TYR A 1 89 ? -5.167 -6.765 3.027 1.00 96.12 89 TYR A C 1
ATOM 708 O O . TYR A 1 89 ? -4.514 -7.650 3.586 1.00 96.12 89 TYR A O 1
ATOM 716 N N . MET A 1 90 ? -5.716 -5.745 3.678 1.00 94.88 90 MET A N 1
ATOM 717 C CA . MET A 1 90 ? -5.640 -5.553 5.116 1.00 94.88 90 MET A CA 1
ATOM 718 C C . MET A 1 90 ? -7.059 -5.364 5.649 1.00 94.88 90 MET A C 1
ATOM 720 O O . MET A 1 90 ? -7.863 -4.656 5.043 1.00 94.88 90 MET A O 1
ATOM 724 N N . GLN A 1 91 ? -7.364 -5.963 6.793 1.00 93.50 91 GLN A N 1
ATOM 725 C CA . GLN A 1 91 ? -8.648 -5.837 7.480 1.00 93.50 91 GLN A CA 1
ATOM 726 C C . GLN A 1 91 ? -8.448 -5.212 8.859 1.00 93.50 91 GLN A C 1
ATOM 728 O O . GLN A 1 91 ? -7.480 -5.525 9.546 1.00 93.50 91 GLN A O 1
ATOM 733 N N . ARG A 1 92 ? -9.339 -4.313 9.274 1.00 88.31 9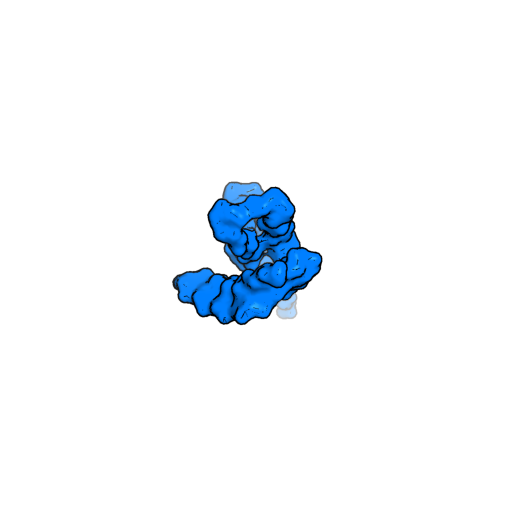2 ARG A N 1
ATOM 734 C CA . ARG A 1 92 ? -9.304 -3.740 10.625 1.00 88.31 92 ARG A CA 1
ATOM 735 C C . ARG A 1 92 ? -10.116 -4.637 11.554 1.00 88.31 92 ARG A C 1
ATOM 737 O O . ARG A 1 92 ? -11.227 -5.021 11.189 1.00 88.31 92 ARG A O 1
ATOM 744 N N . LYS A 1 93 ? -9.541 -4.981 12.706 1.00 75.62 93 LYS A N 1
ATOM 745 C CA . LYS A 1 93 ? -10.256 -5.680 13.782 1.00 75.62 93 LYS A CA 1
ATOM 746 C C . LYS A 1 93 ? -11.365 -4.823 14.385 1.00 75.62 93 LYS A C 1
ATOM 748 O O . LYS A 1 93 ? -11.193 -3.582 14.425 1.00 75.62 93 LYS A O 1
#

pLDDT: mean 79.11, std 18.48, range [38.66, 96.75]